Protein AF-A0A432JYG0-F1 (afdb_monomer_lite)

Sequence (101 aa):
MMMINRKNIIPLLLLIFGFISCEKDSNIDVPIVQPKLVSACFLSPTTNGTSMILTWSAPIFKTTVHEMPFEENADVFISDGTNKYKLMYDNSMSHYYIPKS

Foldseek 3Di:
DDDDDPVCVVVVVVVVVVPPPPPDPPPDDDDDDDWDKDKDWDDDPVDQWGKIWIFTDDDPPDPDPDDGDTDQPDFDWDDPPPDIATWHADPVVSITTGDDD

Secondary structure (DSSP, 8-state):
-----GGGHHHHHHHHHTS-------------PPP-EEEEEE--SSSS--EEEEEEPPPTT-S----PPB--S---EEE-SS-EEE-EEETTTTEEEPPP-

Radius of gyration: 30.8 Å; chains: 1; bounding box: 73×27×83 Å

pLDDT: mean 81.81, std 11.1, range [47.78, 94.75]

Structure (mmCIF, N/CA/C/O backbone):
data_AF-A0A432JYG0-F1
#
_entry.id   AF-A0A432JYG0-F1
#
loop_
_atom_site.group_PDB
_atom_site.id
_atom_site.type_symbol
_atom_site.label_atom_id
_atom_site.label_alt_id
_atom_site.label_comp_id
_atom_site.label_asym_id
_atom_site.label_entity_id
_atom_site.label_seq_id
_atom_site.pdbx_PDB_ins_code
_atom_site.Cartn_x
_atom_site.Cartn_y
_atom_site.Cartn_z
_atom_site.occupancy
_atom_site.B_iso_or_equiv
_atom_site.auth_seq_id
_atom_site.auth_comp_id
_atom_site.auth_asym_id
_atom_site.auth_atom_id
_atom_site.pdbx_PDB_model_num
ATOM 1 N N . MET A 1 1 ? 37.940 20.211 -59.665 1.00 47.78 1 MET A N 1
ATOM 2 C CA . MET A 1 1 ? 39.045 19.333 -59.218 1.00 47.78 1 MET A CA 1
ATOM 3 C C . MET A 1 1 ? 39.822 20.083 -58.143 1.00 47.78 1 MET A C 1
ATOM 5 O O . MET A 1 1 ? 40.592 20.974 -58.466 1.00 47.78 1 MET A O 1
ATOM 9 N N . MET A 1 2 ? 39.504 19.852 -56.868 1.00 55.31 2 MET A N 1
ATOM 10 C CA . MET A 1 2 ? 40.055 20.627 -55.749 1.00 55.31 2 MET A CA 1
ATOM 11 C C . MET A 1 2 ? 41.411 20.029 -55.346 1.00 55.31 2 MET A C 1
ATOM 13 O O . MET A 1 2 ? 41.468 18.902 -54.864 1.00 55.31 2 MET A O 1
ATOM 17 N N . MET A 1 3 ? 42.510 20.746 -55.608 1.00 57.66 3 MET A N 1
ATOM 18 C CA . MET A 1 3 ? 43.863 20.309 -55.242 1.00 57.66 3 MET A CA 1
ATOM 19 C C . MET A 1 3 ? 44.071 20.490 -53.735 1.00 57.66 3 MET A C 1
ATOM 21 O O . MET A 1 3 ? 44.238 21.605 -53.244 1.00 57.66 3 MET A O 1
ATOM 25 N N . ILE A 1 4 ? 44.054 19.384 -52.993 1.00 63.62 4 ILE A N 1
ATOM 26 C CA . ILE A 1 4 ? 44.351 19.368 -51.559 1.00 63.62 4 ILE A CA 1
ATOM 27 C C . ILE A 1 4 ? 45.858 19.581 -51.376 1.00 63.62 4 ILE A C 1
ATOM 29 O O . ILE A 1 4 ? 46.681 18.754 -51.766 1.00 63.62 4 ILE A O 1
ATOM 33 N N . ASN A 1 5 ? 46.226 20.722 -50.793 1.00 71.75 5 ASN A N 1
ATOM 34 C CA . ASN A 1 5 ? 47.611 21.066 -50.485 1.00 71.75 5 ASN A CA 1
ATOM 35 C C . ASN A 1 5 ? 48.145 20.151 -49.363 1.00 71.75 5 ASN A C 1
ATOM 37 O O . ASN A 1 5 ? 47.480 19.992 -48.339 1.00 71.75 5 ASN A O 1
ATOM 41 N N . ARG A 1 6 ? 49.354 19.583 -49.516 1.00 71.88 6 ARG A N 1
ATOM 42 C CA . ARG A 1 6 ? 49.958 18.630 -48.554 1.00 71.88 6 ARG A CA 1
ATOM 43 C C . ARG A 1 6 ? 49.992 19.152 -47.111 1.00 71.88 6 ARG A C 1
ATOM 45 O O . ARG A 1 6 ? 49.865 18.360 -46.184 1.00 71.88 6 ARG A O 1
ATOM 52 N N . LYS A 1 7 ? 50.120 20.471 -46.917 1.00 77.69 7 LYS A N 1
ATOM 53 C CA . LYS A 1 7 ? 50.130 21.117 -45.589 1.00 77.69 7 LYS A CA 1
ATOM 54 C C . LYS A 1 7 ? 48.762 21.111 -44.890 1.00 77.69 7 LYS A C 1
ATOM 56 O O . LYS A 1 7 ? 48.709 21.196 -43.669 1.00 77.69 7 LYS A O 1
ATOM 61 N N . ASN A 1 8 ? 47.677 20.947 -45.646 1.00 76.12 8 ASN A N 1
ATOM 62 C CA . ASN A 1 8 ? 46.303 20.989 -45.137 1.00 76.12 8 ASN A CA 1
ATOM 63 C C . ASN A 1 8 ? 45.717 19.587 -44.895 1.00 76.12 8 ASN A C 1
ATOM 65 O O . ASN A 1 8 ? 44.586 19.473 -44.436 1.00 76.12 8 ASN A O 1
ATOM 69 N N . ILE A 1 9 ? 46.477 18.521 -45.174 1.00 85.25 9 ILE A N 1
ATOM 70 C CA . ILE A 1 9 ? 46.038 17.132 -44.965 1.00 85.25 9 ILE A CA 1
ATOM 71 C C . ILE A 1 9 ? 45.925 16.806 -43.472 1.00 85.25 9 ILE A C 1
ATOM 73 O O . ILE A 1 9 ? 44.962 16.175 -43.054 1.00 85.25 9 ILE A O 1
ATOM 77 N N . ILE A 1 10 ? 46.880 17.264 -42.661 1.00 85.62 10 ILE A N 1
ATOM 78 C CA . ILE A 1 10 ? 46.929 16.993 -41.216 1.00 85.62 10 ILE A CA 1
ATOM 79 C C . ILE A 1 10 ? 45.722 17.590 -40.464 1.00 85.62 10 ILE A C 1
ATOM 81 O O . ILE A 1 10 ? 45.055 16.835 -39.756 1.00 85.62 10 ILE A O 1
ATOM 85 N N . PRO A 1 11 ? 45.378 18.889 -40.615 1.00 85.19 11 PRO A N 1
ATOM 86 C CA . PRO A 1 11 ? 44.207 19.446 -39.934 1.00 85.19 11 PRO A CA 1
ATOM 87 C C . PRO A 1 11 ? 42.890 18.847 -40.445 1.00 85.19 11 PRO A C 1
ATOM 89 O O . PRO A 1 11 ? 41.955 18.683 -39.667 1.00 85.19 11 PRO A O 1
ATOM 92 N N . LEU A 1 12 ? 42.827 18.464 -41.726 1.00 84.38 12 LEU A N 1
ATOM 93 C CA . LEU A 1 12 ? 41.663 17.790 -42.304 1.00 84.38 12 LEU A CA 1
ATOM 94 C C . LEU A 1 12 ? 41.446 16.400 -41.688 1.00 84.38 12 LEU A C 1
ATOM 96 O O . LEU A 1 12 ? 40.314 16.023 -41.403 1.00 84.38 12 LEU A O 1
ATOM 100 N N . LEU A 1 13 ? 42.526 15.655 -41.445 1.00 84.12 13 LEU A N 1
ATOM 101 C CA . LEU A 1 13 ? 42.465 14.340 -40.810 1.00 84.12 13 LEU A CA 1
ATOM 102 C C . LEU A 1 13 ? 42.000 14.461 -39.349 1.00 84.12 13 LEU A C 1
ATOM 104 O O . LEU A 1 13 ? 41.088 13.755 -38.937 1.00 84.12 13 LEU A O 1
ATOM 108 N N . LEU A 1 14 ? 42.551 15.420 -38.598 1.00 83.56 14 LEU A N 1
ATOM 109 C CA . LEU A 1 14 ? 42.150 15.717 -37.215 1.00 83.56 14 LEU A CA 1
ATOM 110 C C . LEU A 1 14 ? 40.663 16.074 -37.082 1.00 83.56 14 LEU A C 1
ATOM 112 O O . LEU A 1 14 ? 40.012 15.628 -36.142 1.00 83.56 14 LEU A O 1
ATOM 116 N N . LEU A 1 15 ? 40.119 16.826 -38.043 1.00 83.75 15 LEU A N 1
ATOM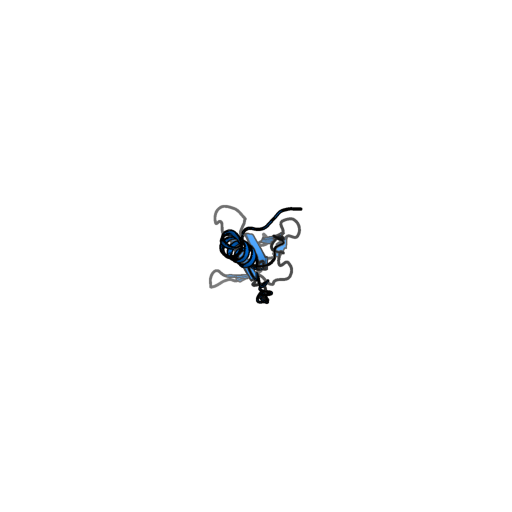 117 C CA . LEU A 1 15 ? 38.697 17.165 -38.086 1.00 83.75 15 LEU A CA 1
ATOM 118 C C . LEU A 1 15 ? 37.818 15.909 -38.224 1.00 83.75 15 LEU A C 1
ATOM 120 O O . LEU A 1 15 ? 36.814 15.779 -37.534 1.00 83.75 15 LEU A O 1
ATOM 124 N N . ILE A 1 16 ? 38.211 14.966 -39.085 1.00 82.81 16 ILE A N 1
ATOM 125 C CA . ILE A 1 16 ? 37.453 13.731 -39.341 1.00 82.81 16 ILE A CA 1
ATOM 126 C C . ILE A 1 16 ? 37.482 12.803 -38.116 1.00 82.81 16 ILE A C 1
ATOM 128 O O . ILE A 1 16 ? 36.456 12.226 -37.758 1.00 82.81 16 ILE A O 1
ATOM 132 N N . PHE A 1 17 ? 38.625 12.705 -37.429 1.00 81.19 17 PHE A N 1
ATOM 133 C CA . PHE A 1 17 ? 38.748 11.921 -36.193 1.00 81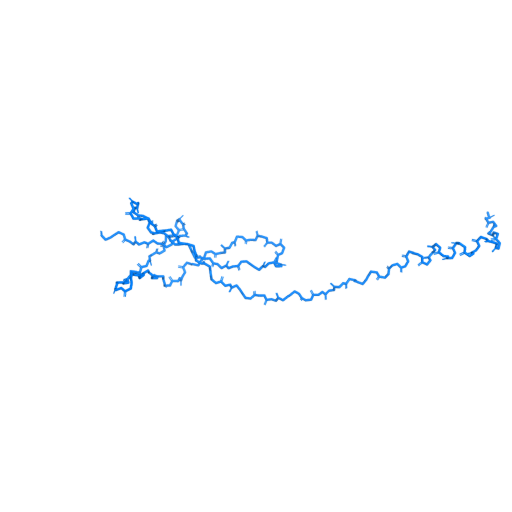.19 17 PHE A CA 1
ATOM 134 C C . PHE A 1 17 ? 37.990 12.533 -35.000 1.00 81.19 17 PHE A C 1
ATOM 136 O O . PHE A 1 17 ? 37.724 11.825 -34.034 1.00 81.19 17 PHE A O 1
ATOM 143 N N . GLY A 1 18 ? 37.595 13.810 -35.062 1.00 77.62 18 GLY A N 1
ATOM 144 C CA . GLY A 1 18 ? 36.790 14.457 -34.021 1.00 77.62 18 GLY A CA 1
ATOM 145 C C . GLY A 1 18 ? 35.309 14.058 -34.011 1.00 77.62 18 GLY A C 1
ATOM 146 O O . GLY A 1 18 ? 34.656 14.207 -32.984 1.00 77.62 18 GLY A O 1
ATOM 147 N N . PHE A 1 19 ? 34.774 13.535 -35.122 1.00 73.62 19 PHE A N 1
ATOM 148 C CA . PHE A 1 19 ? 33.347 13.188 -35.244 1.00 73.62 19 PHE A CA 1
ATOM 149 C C . PHE A 1 19 ? 33.027 11.710 -34.992 1.00 73.62 19 PHE A C 1
ATOM 151 O O . PHE A 1 19 ? 31.859 11.344 -34.912 1.00 73.62 19 PHE A O 1
ATOM 158 N N . ILE A 1 20 ? 34.036 10.857 -34.809 1.00 76.50 20 ILE A N 1
ATOM 159 C CA . ILE A 1 20 ? 33.854 9.477 -34.331 1.00 76.50 20 ILE A CA 1
ATOM 160 C C . ILE A 1 20 ? 33.750 9.464 -32.801 1.00 76.50 20 ILE A C 1
ATOM 162 O O . ILE A 1 20 ? 34.541 8.832 -32.103 1.00 76.50 20 ILE A O 1
ATOM 166 N N . SER A 1 21 ? 32.767 10.188 -32.263 1.00 72.31 21 SER A N 1
ATOM 167 C CA . SER A 1 21 ? 32.329 9.948 -30.891 1.00 72.31 21 SER A CA 1
ATOM 168 C C . SER A 1 21 ? 31.595 8.609 -30.885 1.00 72.31 21 SER A C 1
ATOM 170 O O . SER A 1 21 ? 30.536 8.463 -31.491 1.00 72.31 21 SER A O 1
ATOM 172 N N . CYS A 1 22 ? 32.209 7.596 -30.278 1.00 74.38 22 CYS A N 1
ATOM 173 C CA . CYS A 1 22 ? 31.599 6.287 -30.085 1.00 74.38 22 CYS A CA 1
ATOM 174 C C . CYS A 1 22 ? 30.609 6.404 -28.923 1.00 74.38 22 CYS A C 1
ATOM 176 O O . CYS A 1 22 ? 30.934 6.093 -27.776 1.00 74.38 22 CYS A O 1
ATOM 178 N N . GLU A 1 23 ? 29.421 6.931 -29.202 1.00 74.25 23 GLU A N 1
ATOM 179 C CA . GLU A 1 23 ? 28.323 6.889 -28.245 1.00 74.25 23 GLU A CA 1
ATOM 180 C C . GLU A 1 23 ? 27.861 5.436 -28.142 1.00 74.25 23 GLU A C 1
ATOM 182 O O . GLU A 1 23 ? 27.267 4.871 -29.059 1.00 74.25 23 GLU A O 1
ATOM 187 N N . LYS A 1 24 ? 28.233 4.784 -27.039 1.00 77.88 24 LYS A N 1
ATOM 188 C CA . LYS A 1 24 ? 27.727 3.460 -26.705 1.00 77.88 24 LYS A CA 1
ATOM 189 C C . LYS A 1 24 ? 26.437 3.654 -25.930 1.00 77.88 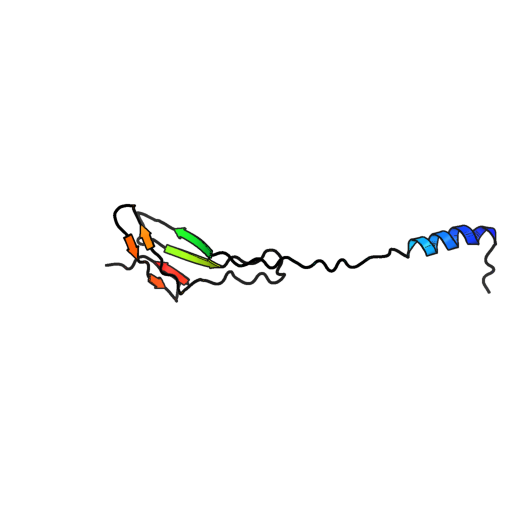24 LYS A C 1
ATOM 191 O O . LYS A 1 24 ? 26.491 4.027 -24.760 1.00 77.88 24 LYS A O 1
ATOM 196 N N . ASP A 1 25 ? 25.313 3.348 -26.568 1.00 78.25 25 ASP A N 1
ATOM 197 C CA . ASP A 1 25 ? 24.037 3.244 -25.871 1.00 78.25 25 ASP A CA 1
ATOM 198 C C . ASP A 1 25 ? 24.182 2.248 -24.720 1.00 78.25 25 ASP A C 1
ATOM 200 O O . ASP A 1 25 ? 24.407 1.045 -24.902 1.00 78.25 25 ASP A O 1
ATOM 204 N N . SER A 1 26 ? 24.115 2.770 -23.500 1.00 74.12 26 SER A N 1
ATOM 205 C CA . SER A 1 26 ? 24.103 1.950 -22.305 1.00 74.12 26 SER A CA 1
ATOM 206 C C . SER A 1 26 ? 22.690 1.410 -22.127 1.00 74.12 26 SER A C 1
ATOM 208 O O . SER A 1 26 ? 21.832 2.078 -21.550 1.00 74.12 26 SER A O 1
ATOM 210 N N . ASN A 1 27 ? 22.440 0.198 -22.622 1.00 78.62 27 ASN A N 1
ATOM 211 C CA . ASN A 1 27 ? 21.236 -0.543 -22.265 1.00 78.62 27 ASN A CA 1
ATOM 212 C C . ASN A 1 27 ? 21.416 -1.091 -20.842 1.00 78.62 27 ASN A C 1
ATOM 214 O O . ASN A 1 27 ? 21.983 -2.166 -20.647 1.00 78.62 27 ASN A O 1
ATOM 218 N N . ILE A 1 28 ? 21.060 -0.277 -19.849 1.00 79.62 28 ILE A N 1
ATOM 219 C CA . ILE A 1 28 ? 21.143 -0.638 -18.435 1.00 79.62 28 ILE A CA 1
ATOM 220 C C . ILE A 1 28 ? 19.802 -1.241 -18.039 1.00 79.62 28 ILE A C 1
ATOM 222 O O . ILE A 1 28 ? 18.769 -0.576 -18.136 1.00 79.62 28 ILE A O 1
ATOM 226 N N . ASP A 1 29 ? 19.832 -2.478 -17.552 1.00 82.06 29 ASP A N 1
ATOM 227 C CA . ASP A 1 29 ? 18.653 -3.110 -16.978 1.00 82.06 29 ASP A CA 1
ATOM 228 C C . ASP A 1 29 ? 18.193 -2.316 -15.754 1.00 82.06 29 ASP A C 1
ATOM 230 O O . ASP A 1 29 ? 18.883 -2.214 -14.735 1.00 82.06 29 ASP A O 1
ATOM 234 N N . VAL A 1 30 ? 17.005 -1.731 -15.861 1.00 78.88 30 VAL A N 1
ATOM 235 C CA . VAL A 1 30 ? 16.384 -1.025 -14.747 1.00 78.88 30 VAL A CA 1
ATOM 236 C C . VAL A 1 30 ? 15.926 -2.062 -13.719 1.00 78.88 30 VAL A C 1
ATOM 238 O O . VAL A 1 30 ? 15.212 -3.003 -14.079 1.00 78.88 30 VAL A O 1
ATOM 241 N N . PRO A 1 31 ? 16.282 -1.908 -12.431 1.00 79.25 31 PRO A N 1
ATOM 242 C CA . PRO A 1 31 ? 15.871 -2.859 -11.413 1.00 79.25 31 PRO A CA 1
ATOM 243 C C . PRO A 1 31 ? 14.344 -2.886 -11.290 1.00 79.25 31 PRO A C 1
ATOM 245 O O . PRO A 1 31 ? 13.693 -1.856 -11.090 1.00 79.25 31 PRO A O 1
ATOM 248 N N . ILE A 1 32 ? 13.771 -4.087 -11.372 1.00 79.19 32 ILE A N 1
ATOM 249 C CA . ILE A 1 32 ? 12.345 -4.303 -11.137 1.00 79.19 32 ILE A CA 1
ATOM 250 C C . ILE A 1 32 ? 12.103 -4.199 -9.631 1.00 79.19 32 ILE A C 1
ATOM 252 O O . ILE A 1 32 ? 12.441 -5.102 -8.865 1.00 79.19 32 ILE A O 1
ATOM 256 N N . VAL A 1 33 ? 11.521 -3.083 -9.198 1.00 82.31 33 VAL A N 1
ATOM 257 C CA . VAL A 1 33 ? 11.093 -2.890 -7.809 1.00 82.31 33 VAL A CA 1
ATOM 258 C C . VAL A 1 33 ? 9.667 -3.400 -7.623 1.00 82.31 33 VAL A C 1
ATOM 260 O O . VAL A 1 33 ? 8.768 -3.059 -8.392 1.00 82.31 33 VAL A O 1
ATOM 263 N N . GLN A 1 34 ? 9.456 -4.225 -6.597 1.00 84.62 34 GLN A N 1
ATOM 264 C CA . GLN A 1 34 ? 8.115 -4.660 -6.209 1.00 84.62 34 GLN A CA 1
ATOM 265 C C . GLN A 1 34 ? 7.360 -3.488 -5.556 1.00 84.62 34 GLN A C 1
ATOM 267 O O . GLN A 1 34 ? 7.940 -2.815 -4.695 1.00 84.62 34 GLN A O 1
ATOM 272 N N . PRO A 1 35 ? 6.094 -3.228 -5.938 1.00 86.94 35 PRO A N 1
ATOM 273 C CA . PRO A 1 35 ? 5.272 -2.213 -5.291 1.00 86.94 35 PRO A CA 1
ATOM 274 C C . PRO A 1 35 ? 5.118 -2.474 -3.791 1.00 86.94 35 PRO A C 1
ATOM 276 O O . PRO A 1 35 ? 4.997 -3.616 -3.350 1.00 86.94 35 PRO A O 1
ATOM 279 N N . LYS A 1 36 ? 5.101 -1.401 -3.005 1.00 90.50 36 LYS A N 1
ATOM 280 C CA . LYS A 1 36 ? 4.835 -1.424 -1.568 1.00 90.50 36 LYS A CA 1
ATOM 281 C C . LYS A 1 36 ? 3.478 -0.801 -1.289 1.00 90.50 36 LYS A C 1
ATOM 283 O O . LYS A 1 36 ? 3.072 0.127 -1.984 1.00 90.50 36 LYS A O 1
ATOM 288 N N . LEU A 1 37 ? 2.817 -1.293 -0.253 1.00 92.56 37 LEU A N 1
ATOM 289 C CA . LEU A 1 37 ? 1.564 -0.731 0.224 1.00 92.56 37 LEU A CA 1
ATOM 2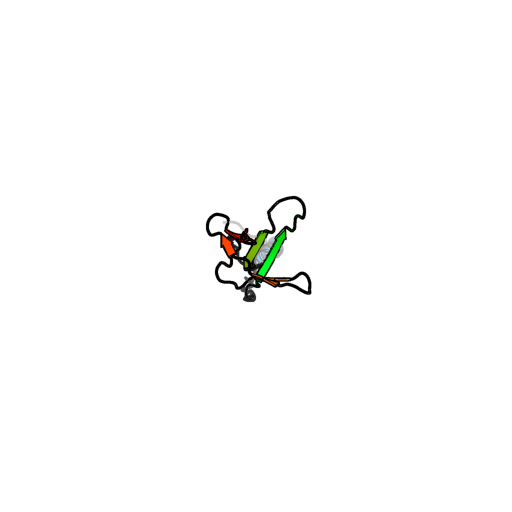90 C C . LEU A 1 37 ? 1.827 0.605 0.937 1.00 92.56 37 LEU A C 1
ATOM 292 O O . LEU A 1 37 ? 2.739 0.703 1.761 1.00 92.56 37 LEU A O 1
ATOM 296 N N . VAL A 1 38 ? 1.039 1.626 0.617 1.00 93.25 38 VAL A N 1
ATOM 297 C CA . VAL A 1 38 ? 1.144 2.985 1.154 1.00 93.25 38 VAL A CA 1
ATOM 298 C C . VAL A 1 38 ? -0.191 3.372 1.773 1.00 93.25 38 VAL A C 1
ATOM 300 O O . VAL A 1 38 ? -1.228 3.311 1.118 1.00 93.25 38 VAL A O 1
ATOM 303 N N . SER A 1 39 ? -0.163 3.782 3.039 1.00 92.62 39 SER A N 1
ATOM 304 C CA . SER A 1 39 ? -1.341 4.235 3.779 1.00 92.62 39 SER A CA 1
ATOM 305 C C . SER A 1 39 ? -1.291 5.739 4.029 1.00 92.62 39 SER A C 1
ATOM 307 O O . SER A 1 39 ? -0.296 6.240 4.558 1.00 92.62 39 SER A O 1
ATOM 309 N N . ALA A 1 40 ? -2.383 6.440 3.739 1.00 91.56 40 ALA A N 1
ATOM 310 C CA . ALA A 1 40 ? -2.592 7.831 4.123 1.00 91.56 40 ALA A CA 1
ATOM 311 C C . ALA A 1 40 ? -3.855 7.935 4.983 1.00 91.56 40 ALA A C 1
ATOM 313 O O . ALA A 1 40 ? -4.940 7.573 4.536 1.00 91.56 40 ALA A O 1
ATOM 314 N N . CYS A 1 41 ? -3.718 8.426 6.214 1.00 88.94 41 CYS A N 1
ATOM 315 C CA . CYS A 1 41 ? -4.810 8.454 7.186 1.00 88.94 41 CYS A CA 1
ATOM 316 C C . CYS A 1 41 ? -5.126 9.881 7.620 1.00 88.94 41 CYS A C 1
ATOM 318 O O . CYS A 1 41 ? -4.223 10.670 7.901 1.00 88.94 41 CYS A O 1
ATOM 320 N N . PHE A 1 42 ? -6.415 10.176 7.747 1.00 87.69 42 PHE A N 1
ATOM 321 C CA . PHE A 1 42 ? -6.921 11.390 8.364 1.00 87.69 42 PHE A CA 1
ATOM 322 C C . PHE A 1 42 ? -7.753 11.017 9.590 1.00 87.69 42 PHE A C 1
ATOM 324 O O . PHE A 1 42 ? -8.731 10.273 9.490 1.00 87.69 42 PHE A O 1
ATOM 331 N N . LEU A 1 43 ? -7.333 11.525 10.749 1.00 84.88 43 LEU A N 1
ATOM 332 C CA . LEU A 1 43 ? -7.999 11.337 12.032 1.00 84.88 43 LEU A CA 1
ATOM 333 C C . LEU A 1 43 ? -8.465 12.698 12.528 1.00 84.88 43 LEU A C 1
ATOM 335 O O . LEU A 1 43 ? -7.645 13.560 12.842 1.00 84.88 43 LEU A O 1
ATOM 339 N N . SER A 1 44 ? -9.778 12.881 12.605 1.00 80.81 44 SER A N 1
ATOM 340 C CA . SER A 1 44 ? -10.373 14.092 13.151 1.00 80.81 44 SER A CA 1
ATOM 341 C C . SER A 1 44 ? -11.274 13.755 14.335 1.00 80.81 44 SER A C 1
ATOM 343 O O . SER A 1 44 ? -12.179 12.935 14.191 1.00 80.81 44 SER A O 1
ATOM 345 N N . PRO A 1 45 ? -11.056 14.381 15.504 1.00 69.62 45 PRO A N 1
ATOM 346 C CA . PRO A 1 45 ? -11.917 14.198 16.668 1.00 69.62 45 PRO A CA 1
ATOM 347 C C . PRO A 1 45 ? -13.229 14.992 16.573 1.00 69.62 45 PRO A C 1
ATOM 349 O O . PRO A 1 45 ? -14.169 14.706 17.307 1.00 69.62 45 PRO A O 1
ATOM 352 N N . THR A 1 46 ? -13.300 16.007 15.706 1.00 64.94 46 THR A N 1
ATOM 353 C CA . THR A 1 46 ? -14.440 16.938 15.613 1.00 64.94 46 THR A CA 1
ATOM 354 C C . THR A 1 46 ? -15.317 16.707 14.390 1.00 64.94 46 THR A C 1
ATOM 356 O O . THR A 1 46 ? -16.481 17.102 14.386 1.00 64.94 46 THR A O 1
ATOM 359 N N . THR A 1 47 ? -14.788 16.067 13.348 1.00 58.62 47 THR A N 1
ATOM 360 C CA . THR A 1 47 ? -15.557 15.672 12.167 1.00 58.62 47 THR A CA 1
ATOM 361 C C . THR A 1 47 ? -15.711 14.157 12.167 1.00 58.62 47 THR A C 1
ATOM 363 O O . THR A 1 47 ? -14.780 13.434 12.497 1.00 58.62 47 THR A O 1
ATOM 366 N N . ASN A 1 48 ? -16.892 13.667 11.783 1.00 58.44 48 ASN A N 1
ATOM 367 C CA . ASN A 1 48 ? -17.256 12.240 11.715 1.00 58.44 48 ASN A CA 1
ATOM 368 C C . ASN A 1 48 ? -16.455 11.422 10.670 1.00 58.44 48 ASN A C 1
ATOM 370 O O . ASN A 1 48 ? -16.976 10.460 10.111 1.00 58.44 48 ASN A O 1
ATOM 374 N N . GLY A 1 49 ? -15.227 11.815 10.341 1.00 65.62 49 GLY A N 1
ATOM 375 C CA . GLY A 1 49 ? -14.425 11.220 9.284 1.00 65.62 49 GLY A CA 1
ATOM 376 C C . GLY A 1 49 ? -13.074 10.782 9.815 1.00 65.62 49 GLY A C 1
ATOM 377 O O . GLY A 1 49 ? -12.109 11.534 9.735 1.00 65.62 49 GLY A O 1
ATOM 378 N N . THR A 1 50 ? -13.001 9.553 10.328 1.00 80.69 50 THR A N 1
ATOM 379 C CA . THR A 1 50 ? -11.758 8.789 10.202 1.00 80.69 50 THR A CA 1
ATOM 380 C C . THR A 1 50 ? -11.776 8.164 8.817 1.00 80.69 50 THR A C 1
ATOM 382 O O . THR A 1 50 ? -12.630 7.318 8.544 1.00 80.69 50 THR A O 1
ATOM 385 N N . SER A 1 51 ? -10.871 8.607 7.950 1.00 87.12 51 SER A N 1
ATOM 386 C CA . SER A 1 51 ? -10.736 8.093 6.587 1.00 87.12 51 SER A CA 1
ATOM 387 C C . SER A 1 51 ? -9.300 7.673 6.323 1.00 87.12 51 SER A C 1
ATOM 389 O O . SER A 1 51 ? -8.358 8.373 6.703 1.00 87.12 51 SER A O 1
ATOM 391 N N . MET A 1 52 ? -9.131 6.552 5.639 1.00 91.75 52 MET A N 1
ATOM 392 C CA . MET A 1 52 ? -7.832 6.002 5.284 1.00 91.75 52 MET A CA 1
ATOM 393 C C . MET A 1 52 ? -7.818 5.611 3.813 1.00 91.75 52 MET A C 1
ATOM 395 O O . MET A 1 52 ? -8.669 4.868 3.347 1.00 91.75 52 MET A O 1
ATOM 399 N N . ILE A 1 53 ? -6.821 6.087 3.086 1.00 93.31 53 ILE A N 1
ATOM 400 C CA . ILE A 1 53 ? -6.554 5.694 1.710 1.00 93.31 53 ILE A CA 1
ATOM 401 C C . ILE A 1 53 ? -5.414 4.684 1.727 1.00 93.31 53 ILE A C 1
ATOM 403 O O . ILE A 1 53 ? -4.423 4.864 2.440 1.00 93.31 53 ILE A O 1
ATOM 407 N N . LEU A 1 54 ? -5.562 3.628 0.935 1.00 94.69 54 LEU A N 1
ATOM 408 C CA . LEU A 1 54 ? -4.566 2.583 0.775 1.00 94.69 54 LEU A CA 1
ATOM 409 C C . LEU A 1 54 ? -4.250 2.440 -0.710 1.00 94.69 54 LEU A C 1
ATOM 411 O O . LEU A 1 54 ? -5.165 2.256 -1.510 1.00 94.69 54 LEU A O 1
ATOM 415 N N . THR A 1 55 ? -2.980 2.556 -1.082 1.00 94.75 55 THR A N 1
ATOM 416 C CA . THR A 1 55 ? -2.535 2.479 -2.479 1.00 94.75 55 THR A CA 1
ATOM 417 C C . THR A 1 55 ? -1.261 1.657 -2.626 1.00 94.75 55 THR A C 1
ATOM 419 O O . THR A 1 55 ? -0.541 1.413 -1.655 1.00 94.75 55 THR A O 1
ATOM 422 N N . TRP A 1 56 ? -0.947 1.250 -3.854 1.00 91.94 56 TRP A N 1
ATOM 423 C CA . TRP A 1 56 ? 0.352 0.671 -4.193 1.00 91.94 56 TRP A CA 1
ATOM 424 C C . TRP A 1 56 ? 1.310 1.728 -4.740 1.00 91.94 56 TRP A C 1
ATOM 426 O O . TRP A 1 56 ? 0.961 2.531 -5.606 1.00 91.94 56 TRP A O 1
ATOM 436 N N . SER A 1 57 ? 2.555 1.706 -4.267 1.00 88.31 57 SER A N 1
ATOM 437 C CA . SER A 1 57 ? 3.598 2.625 -4.719 1.00 88.31 57 SER A CA 1
ATOM 438 C C . SER A 1 57 ? 3.898 2.453 -6.211 1.00 88.31 57 SER A C 1
ATOM 440 O O . SER A 1 57 ? 4.103 1.327 -6.676 1.00 88.31 57 SER A O 1
ATOM 442 N N . ALA A 1 58 ? 4.053 3.561 -6.932 1.00 82.88 58 ALA A N 1
ATOM 443 C CA . ALA A 1 58 ? 4.517 3.535 -8.313 1.00 82.88 58 ALA A CA 1
ATOM 444 C C . ALA A 1 58 ? 6.053 3.361 -8.399 1.00 82.88 58 ALA A C 1
ATOM 446 O O . ALA A 1 58 ? 6.791 3.924 -7.583 1.00 82.88 58 ALA A O 1
ATOM 447 N N . PRO A 1 59 ? 6.570 2.598 -9.378 1.00 76.88 59 PRO A N 1
ATOM 448 C CA . PRO A 1 59 ? 8.007 2.461 -9.601 1.00 76.88 59 PRO A CA 1
ATOM 449 C C . PRO A 1 59 ? 8.614 3.755 -10.164 1.00 76.88 59 PRO A C 1
ATOM 451 O O . PRO A 1 59 ? 8.112 4.314 -11.134 1.00 76.88 59 PRO A O 1
ATOM 454 N N . ILE A 1 60 ? 9.749 4.175 -9.600 1.00 76.06 60 ILE A N 1
ATOM 455 C CA . ILE A 1 60 ? 10.425 5.454 -9.908 1.00 76.06 60 ILE A CA 1
ATOM 456 C C . ILE A 1 60 ? 10.865 5.551 -11.379 1.00 76.06 60 ILE A C 1
ATOM 458 O O . ILE A 1 60 ? 10.891 6.633 -11.954 1.00 76.06 60 ILE A O 1
ATOM 462 N N . PHE A 1 61 ? 11.205 4.416 -11.993 1.00 73.31 61 PHE A N 1
ATOM 463 C CA . PHE A 1 61 ? 11.793 4.360 -13.333 1.00 73.31 61 PHE A CA 1
ATOM 464 C C . PHE A 1 61 ? 10.803 3.980 -14.445 1.00 73.31 61 PHE A C 1
ATOM 466 O O . PHE A 1 61 ? 11.225 3.777 -15.583 1.00 73.31 61 PHE A O 1
ATOM 473 N N . LYS A 1 62 ? 9.495 3.865 -14.161 1.00 66.81 62 LYS A N 1
ATOM 474 C CA . LYS A 1 62 ? 8.504 3.742 -15.241 1.00 66.81 62 LYS A CA 1
ATOM 475 C C . LYS A 1 62 ? 8.143 5.133 -15.758 1.00 66.81 62 LYS A C 1
ATOM 477 O O . LYS A 1 62 ? 7.744 6.006 -15.000 1.00 66.81 62 LYS A O 1
ATOM 482 N N . THR A 1 63 ? 8.261 5.309 -17.070 1.00 58.91 63 THR A N 1
ATOM 483 C CA . THR A 1 63 ? 7.977 6.550 -17.813 1.00 58.91 63 THR A CA 1
ATOM 484 C C . THR A 1 63 ? 6.495 6.913 -17.878 1.00 58.91 63 THR A C 1
ATOM 486 O O . THR A 1 63 ? 6.145 8.017 -18.286 1.00 58.91 63 THR A O 1
ATOM 489 N N . THR A 1 64 ? 5.611 6.015 -17.455 1.00 62.09 64 THR A N 1
ATOM 490 C CA . THR A 1 64 ? 4.182 6.282 -17.314 1.00 62.09 64 THR A CA 1
ATOM 491 C C . THR A 1 64 ? 3.891 6.579 -15.851 1.00 62.09 64 THR A C 1
ATOM 493 O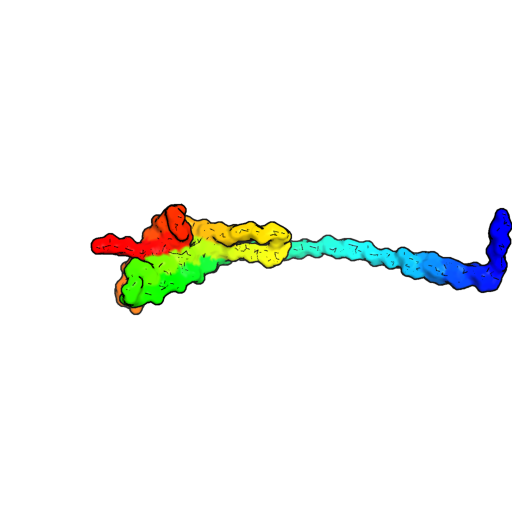 O . THR A 1 64 ? 3.850 5.672 -15.019 1.00 62.09 64 THR A O 1
ATOM 496 N N . VAL A 1 65 ? 3.697 7.865 -15.540 1.00 60.56 65 VAL A N 1
ATOM 497 C CA . VAL A 1 65 ? 3.076 8.328 -14.292 1.00 60.56 65 VAL A CA 1
ATOM 498 C C . VAL A 1 65 ? 1.623 7.865 -14.330 1.00 60.56 65 VAL A C 1
ATOM 500 O O . VAL A 1 65 ? 0.724 8.610 -14.704 1.00 60.56 65 VAL A O 1
ATOM 503 N N . HIS A 1 66 ? 1.400 6.585 -14.066 1.00 60.25 66 HIS A N 1
ATOM 504 C CA . HIS A 1 66 ? 0.063 6.068 -13.867 1.00 60.25 66 HIS A CA 1
ATOM 505 C C . HIS A 1 66 ? -0.251 6.115 -12.383 1.00 60.25 66 HIS A C 1
ATOM 507 O O . HIS A 1 66 ? 0.593 5.822 -11.536 1.00 60.25 66 HIS A O 1
ATOM 513 N N . GLU A 1 67 ? -1.460 6.593 -12.123 1.00 72.62 67 GLU A N 1
ATOM 514 C CA . GLU A 1 67 ? -2.095 6.732 -10.825 1.00 72.62 67 GLU A CA 1
ATOM 515 C C . GLU A 1 67 ? -1.756 5.542 -9.920 1.00 72.62 67 GLU A C 1
ATOM 517 O O . GLU A 1 67 ? -1.726 4.391 -10.360 1.00 72.62 67 GLU A O 1
ATOM 522 N N . MET A 1 68 ? -1.457 5.825 -8.651 1.00 83.50 68 MET A N 1
ATOM 523 C CA . MET A 1 68 ? -1.212 4.773 -7.668 1.00 83.50 68 MET A CA 1
ATOM 524 C C . MET A 1 68 ? -2.522 4.001 -7.471 1.00 83.50 68 MET A C 1
ATOM 526 O O . MET A 1 68 ? -3.492 4.613 -7.018 1.00 83.50 68 MET A O 1
ATOM 530 N N . PRO A 1 69 ? -2.592 2.701 -7.810 1.00 88.38 69 PRO A N 1
ATOM 531 C CA . PRO A 1 69 ? -3.850 1.976 -7.739 1.00 88.38 69 PRO A CA 1
ATOM 532 C C . PRO A 1 69 ? -4.270 1.830 -6.278 1.00 88.38 69 PRO A C 1
ATOM 534 O O . PRO A 1 69 ? -3.432 1.544 -5.413 1.00 88.38 69 PRO A O 1
ATOM 537 N N . PHE A 1 70 ? -5.558 2.043 -6.014 1.00 92.06 70 PHE A N 1
ATOM 538 C CA . PHE A 1 70 ? -6.147 1.838 -4.696 1.00 92.06 70 PHE A CA 1
ATOM 539 C C . PHE A 1 70 ? -6.181 0.346 -4.358 1.00 92.06 70 PHE A C 1
ATOM 541 O O . PHE A 1 70 ? -6.417 -0.496 -5.223 1.00 92.06 70 PHE A O 1
ATOM 548 N N . GLU A 1 71 ? -5.927 0.020 -3.095 1.00 94.38 71 GLU A N 1
ATOM 549 C CA . GLU A 1 71 ? -6.086 -1.333 -2.574 1.00 94.38 71 GLU A CA 1
ATOM 550 C C . GLU A 1 71 ? -7.464 -1.463 -1.919 1.00 94.38 71 GLU A C 1
ATOM 552 O O . GLU A 1 71 ? -7.698 -0.921 -0.839 1.00 94.38 71 GLU A O 1
ATOM 557 N N . GLU A 1 72 ? -8.373 -2.176 -2.578 1.00 94.38 72 GLU A N 1
ATOM 558 C CA . GLU A 1 72 ? -9.789 -2.306 -2.192 1.00 94.38 72 GLU A CA 1
ATOM 559 C C . GLU A 1 72 ? -10.074 -3.577 -1.373 1.00 94.38 72 GLU A C 1
ATOM 561 O O . GLU A 1 72 ? -11.115 -3.687 -0.729 1.00 94.38 72 GLU A O 1
ATOM 566 N N . ASN A 1 73 ? -9.147 -4.542 -1.376 1.00 92.69 73 ASN A N 1
ATOM 567 C CA . ASN A 1 73 ? -9.333 -5.877 -0.809 1.00 92.69 73 ASN A CA 1
ATOM 568 C C . ASN A 1 73 ? -8.445 -6.115 0.421 1.00 92.69 73 ASN A C 1
ATOM 570 O O . ASN A 1 73 ? -7.966 -7.228 0.648 1.00 92.69 73 ASN A O 1
ATOM 574 N N . ALA A 1 74 ? -8.217 -5.076 1.227 1.00 93.06 74 ALA A N 1
ATOM 575 C CA . ALA A 1 74 ? -7.453 -5.185 2.462 1.00 93.06 74 ALA A CA 1
ATOM 576 C C . ALA A 1 74 ? -8.359 -5.256 3.698 1.00 93.06 74 ALA A C 1
ATOM 578 O O . ALA A 1 74 ? -9.336 -4.521 3.841 1.00 93.06 74 ALA A O 1
ATOM 579 N N . ASP A 1 75 ? -7.965 -6.089 4.660 1.00 94.06 75 ASP A N 1
ATOM 580 C CA . ASP A 1 75 ? -8.515 -6.042 6.010 1.00 94.06 75 ASP A CA 1
ATOM 581 C C . ASP A 1 75 ? -7.825 -4.927 6.809 1.00 94.06 75 ASP A C 1
ATOM 583 O O . ASP A 1 75 ? -6.713 -5.085 7.318 1.00 94.06 75 ASP A O 1
ATOM 587 N N . VAL A 1 76 ? -8.495 -3.778 6.915 1.00 92.69 76 VAL A N 1
ATOM 588 C CA . VAL A 1 76 ? -7.965 -2.587 7.589 1.00 92.69 76 VAL A CA 1
ATOM 589 C C . VAL A 1 76 ? -8.553 -2.451 8.993 1.00 92.69 76 VAL A C 1
ATOM 591 O O . VAL A 1 76 ? -9.770 -2.491 9.184 1.00 92.69 76 VAL A O 1
ATOM 594 N N . PHE A 1 77 ? -7.683 -2.242 9.982 1.00 91.94 77 PHE A N 1
ATOM 595 C CA . PHE A 1 77 ? -8.066 -2.032 11.377 1.00 91.94 77 PHE A CA 1
ATOM 596 C C . PHE A 1 77 ? -7.393 -0.787 11.946 1.00 91.94 77 PHE A C 1
ATOM 598 O O . PHE A 1 77 ? -6.198 -0.577 11.744 1.00 91.94 77 PHE A O 1
ATOM 605 N N . ILE A 1 78 ? -8.139 -0.015 12.734 1.00 88.88 78 ILE A N 1
ATOM 606 C CA . ILE A 1 78 ? -7.589 1.023 13.607 1.00 88.88 78 ILE A CA 1
ATOM 607 C C . ILE A 1 78 ? -7.671 0.566 15.061 1.00 88.88 78 ILE A C 1
ATOM 609 O O . ILE A 1 78 ? -8.629 -0.095 15.465 1.00 88.88 78 ILE A O 1
ATOM 613 N N . SER A 1 79 ? -6.644 0.891 15.839 1.00 88.75 79 SER A N 1
ATOM 614 C CA . SER A 1 79 ? -6.511 0.479 17.233 1.00 88.75 79 SER A CA 1
ATOM 615 C C . SER A 1 79 ? -6.105 1.669 18.088 1.00 88.75 79 SER A C 1
ATOM 617 O O . SER A 1 79 ? -5.142 2.353 17.750 1.00 88.75 79 SER A O 1
ATOM 619 N N . ASP A 1 80 ? -6.785 1.872 19.216 1.00 87.06 80 ASP A N 1
ATOM 620 C CA . ASP A 1 80 ? -6.365 2.820 20.264 1.00 87.06 80 ASP A CA 1
ATOM 621 C C . ASP A 1 80 ? -5.408 2.169 21.292 1.00 87.06 80 ASP A C 1
ATOM 623 O O . ASP A 1 80 ? -4.934 2.817 22.221 1.00 87.06 80 ASP A O 1
ATOM 627 N N . GLY A 1 81 ? -5.119 0.872 21.113 1.00 91.12 81 GLY A N 1
ATOM 628 C CA . GLY A 1 81 ? -4.289 0.049 21.998 1.00 91.12 81 GLY A CA 1
ATOM 629 C C . GLY A 1 81 ? -5.101 -0.867 22.919 1.00 91.12 81 GLY A C 1
ATOM 630 O O . GLY A 1 81 ? -4.576 -1.879 23.374 1.00 91.12 81 GLY A O 1
ATOM 631 N N . THR A 1 82 ? -6.384 -0.564 23.125 1.00 92.31 82 THR A N 1
ATOM 632 C CA . THR A 1 82 ? -7.334 -1.359 23.919 1.00 92.31 82 THR A CA 1
ATOM 633 C C . THR A 1 82 ? -8.434 -1.951 23.035 1.00 92.31 82 THR A C 1
ATOM 635 O O . THR A 1 82 ? -8.718 -3.144 23.104 1.00 92.31 82 THR A O 1
ATOM 638 N N . ASN A 1 83 ? -9.016 -1.133 22.160 1.00 88.12 83 ASN A N 1
ATOM 639 C CA . ASN A 1 83 ? -10.074 -1.483 21.225 1.00 88.12 83 ASN A CA 1
ATOM 640 C C . ASN A 1 83 ? -9.535 -1.529 19.794 1.00 88.12 83 ASN A C 1
ATOM 642 O O . ASN A 1 83 ? -8.628 -0.777 19.429 1.00 88.12 83 ASN A O 1
ATOM 646 N N . LYS A 1 84 ? -10.136 -2.388 18.966 1.00 91.31 84 LYS A N 1
ATOM 647 C CA . LYS A 1 84 ? -9.871 -2.477 17.527 1.00 91.31 84 LYS A CA 1
ATOM 648 C C . LYS A 1 84 ? -11.165 -2.308 16.750 1.00 91.31 84 LYS A C 1
ATOM 650 O O . LYS A 1 84 ? -12.140 -3.001 17.024 1.00 91.31 84 LYS A O 1
ATOM 655 N N . TYR A 1 85 ? -11.136 -1.448 15.742 1.00 88.69 85 TYR A N 1
ATOM 656 C CA . TYR A 1 85 ? -12.263 -1.197 14.853 1.00 88.69 85 TYR A CA 1
ATOM 657 C C . TYR A 1 85 ? -11.871 -1.595 13.436 1.00 88.69 85 TYR A C 1
ATOM 659 O O . TYR A 1 85 ? -10.836 -1.156 12.932 1.00 88.69 85 TYR A O 1
ATOM 667 N N . LYS A 1 86 ? -12.684 -2.446 12.804 1.00 92.44 86 LYS A N 1
ATOM 668 C CA . LYS A 1 86 ? -12.523 -2.800 11.392 1.00 92.44 86 LYS A CA 1
ATOM 669 C C . LYS A 1 86 ? -13.097 -1.677 10.533 1.00 92.44 86 LYS A C 1
ATOM 671 O O . LYS A 1 86 ? -14.227 -1.251 10.767 1.00 92.44 86 LYS A O 1
ATOM 676 N N . LEU A 1 87 ? -12.326 -1.204 9.560 1.00 91.81 87 LEU A N 1
ATOM 677 C CA . LEU A 1 87 ? -12.794 -0.213 8.598 1.00 91.81 87 LEU A CA 1
ATOM 678 C C . LEU A 1 87 ? -13.482 -0.913 7.420 1.00 91.81 87 LEU A C 1
ATOM 680 O O . LEU A 1 87 ? -13.139 -2.041 7.061 1.00 91.81 87 LEU A O 1
ATOM 684 N N . MET A 1 88 ? -14.449 -0.228 6.816 1.00 92.88 88 MET A N 1
ATOM 685 C CA . MET A 1 88 ? -15.136 -0.659 5.598 1.00 92.88 88 MET A CA 1
ATOM 686 C C . MET A 1 88 ? -14.644 0.157 4.408 1.00 92.88 88 MET A C 1
ATOM 688 O O . MET A 1 88 ? -14.336 1.335 4.567 1.00 92.88 88 MET A O 1
ATOM 692 N N . TYR A 1 89 ? -14.573 -0.460 3.231 1.00 94.25 89 TYR A N 1
ATOM 693 C CA . TYR A 1 89 ? -14.195 0.226 1.998 1.00 94.25 89 TYR A CA 1
ATOM 694 C C . TYR A 1 89 ? -15.415 0.897 1.345 1.00 94.25 89 TYR A C 1
ATOM 696 O O . TYR A 1 89 ? -16.482 0.288 1.242 1.00 94.25 89 TYR A O 1
ATOM 704 N N . ASP A 1 90 ? -15.266 2.151 0.919 1.00 92.44 90 ASP A N 1
ATOM 705 C CA . ASP A 1 90 ? -16.232 2.883 0.098 1.00 92.44 90 ASP A CA 1
ATOM 706 C C . ASP A 1 90 ? -15.744 2.929 -1.355 1.00 92.44 90 ASP A C 1
ATOM 708 O O . ASP A 1 90 ? -14.837 3.695 -1.688 1.00 92.44 90 ASP A O 1
ATOM 712 N N . ASN A 1 91 ? -16.389 2.153 -2.231 1.00 91.56 91 ASN A N 1
ATOM 713 C CA . ASN A 1 91 ? -16.085 2.121 -3.667 1.00 91.56 91 ASN A CA 1
ATOM 714 C C . ASN A 1 91 ? -16.302 3.476 -4.366 1.00 91.56 91 ASN A C 1
ATOM 716 O O . ASN A 1 91 ? -15.713 3.727 -5.412 1.00 91.56 91 ASN A O 1
ATOM 720 N N . SER A 1 92 ? -17.157 4.347 -3.824 1.00 92.06 92 SER A N 1
ATOM 721 C CA . SER A 1 92 ? -17.490 5.639 -4.440 1.00 92.06 92 SER A CA 1
ATOM 722 C C . SER A 1 92 ? -16.432 6.700 -4.149 1.00 92.06 92 SER A C 1
ATOM 724 O O . SER A 1 92 ? -16.213 7.595 -4.961 1.00 92.06 92 SER A O 1
ATOM 726 N N . MET A 1 93 ? -15.803 6.620 -2.973 1.00 89.50 93 MET A N 1
ATOM 727 C CA . MET A 1 93 ? -14.803 7.586 -2.503 1.00 89.50 93 MET A CA 1
ATOM 728 C C . MET A 1 93 ? -13.377 7.018 -2.459 1.00 89.50 93 MET A C 1
ATOM 730 O O . MET A 1 93 ? -12.447 7.736 -2.085 1.00 89.50 93 MET A O 1
ATOM 734 N N . SER A 1 94 ? -13.209 5.744 -2.817 1.00 92.06 94 SER A N 1
ATOM 735 C CA . SER A 1 94 ? -11.945 5.002 -2.844 1.00 92.06 94 SER A CA 1
ATOM 736 C C . SER A 1 94 ? -11.143 5.086 -1.541 1.00 92.06 94 SER A C 1
ATOM 738 O O . SER A 1 94 ? -9.917 5.220 -1.541 1.00 92.06 94 SER A O 1
ATOM 740 N N . HIS A 1 95 ? -11.834 5.006 -0.402 1.00 92.56 95 HIS A N 1
ATOM 741 C CA . HIS A 1 95 ? -11.208 5.028 0.916 1.00 92.56 95 HIS A CA 1
ATOM 742 C C . HIS A 1 95 ? -11.863 4.052 1.887 1.00 92.56 95 HIS A C 1
ATOM 744 O O . HIS A 1 95 ? -13.008 3.638 1.729 1.00 92.56 95 HIS A O 1
ATOM 750 N N . TYR A 1 96 ? -11.140 3.751 2.954 1.00 93.62 96 TYR A N 1
ATOM 751 C CA . TYR A 1 96 ? -11.626 3.044 4.123 1.00 93.62 96 TYR A CA 1
ATOM 752 C C . TYR A 1 96 ? -12.164 4.032 5.157 1.00 93.62 96 TYR A C 1
ATOM 754 O O . TYR A 1 96 ? -11.539 5.062 5.421 1.00 93.62 96 TYR A O 1
ATOM 762 N N . TYR A 1 97 ? -13.295 3.706 5.772 1.00 91.19 97 TYR A N 1
ATOM 763 C CA . TYR A 1 97 ? -13.951 4.523 6.791 1.00 91.19 97 TYR A CA 1
ATOM 764 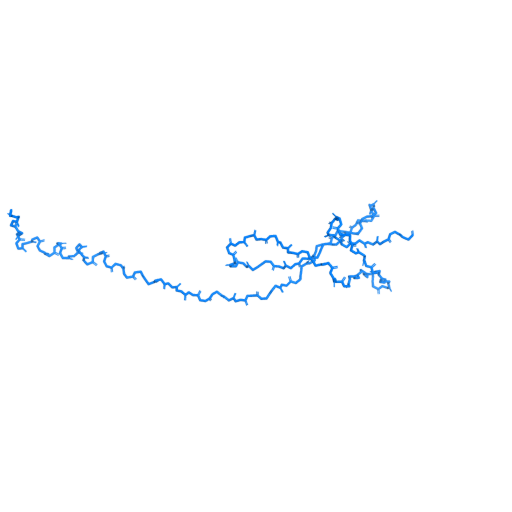C C . TYR A 1 97 ? -14.419 3.671 7.971 1.00 91.19 97 TYR A C 1
ATOM 766 O O . TYR A 1 97 ? -14.587 2.453 7.868 1.00 91.19 97 TYR A O 1
ATOM 774 N N . ILE A 1 98 ? -14.639 4.319 9.114 1.00 88.31 98 ILE A N 1
ATOM 775 C CA . ILE A 1 98 ? -15.287 3.675 10.260 1.00 88.31 98 ILE A CA 1
ATOM 776 C C . ILE A 1 98 ? -16.805 3.714 10.029 1.00 88.31 98 ILE A C 1
ATOM 778 O O . ILE A 1 98 ? -17.358 4.814 9.915 1.00 88.31 98 ILE A O 1
ATOM 782 N N . PRO A 1 99 ? -17.498 2.563 9.959 1.00 80.81 99 PRO A N 1
ATOM 783 C CA . PRO A 1 99 ? -18.947 2.554 9.825 1.00 80.81 99 PRO A CA 1
ATOM 784 C C . PRO A 1 99 ? -19.585 3.219 11.046 1.00 80.81 99 PRO A C 1
ATOM 786 O O . PRO A 1 99 ? -19.208 2.948 12.186 1.00 80.81 99 PRO A O 1
ATOM 789 N N . LYS A 1 100 ? -20.553 4.107 10.806 1.00 71.19 100 LYS A N 1
ATOM 790 C CA . LYS A 1 100 ? -21.361 4.675 11.887 1.00 71.19 100 LYS A CA 1
ATOM 791 C C . LYS A 1 100 ? -22.265 3.569 12.429 1.00 71.19 100 LYS A C 1
ATOM 793 O O . LYS A 1 100 ? -23.034 2.992 11.664 1.00 71.19 100 LYS A O 1
ATOM 798 N N . SER A 1 101 ? -22.118 3.272 13.715 1.00 61.53 101 SER A N 1
ATOM 799 C CA . SER A 1 101 ? -23.014 2.406 14.492 1.00 61.53 101 SER A CA 1
ATOM 800 C C . SER A 1 101 ? -24.370 3.056 14.722 1.00 61.53 101 SER A C 1
ATOM 802 O O . SER A 1 101 ? -24.369 4.283 14.978 1.00 61.53 101 SER A O 1
#